Protein AF-A0A2G9YFN5-F1 (afdb_monomer)

Foldseek 3Di:
DPCVVVVCPLVLCAPPPPRDRQWDQDPVRWIAHPVPRDIDHSVLVVVVVVLVVCVVVVHDLVRVCVVVVHDSVSND

Mean predicted aligned error: 4.3 Å

pLDDT: mean 91.26, std 9.27, range [47.0, 98.0]

Sequence (76 aa):
MEFKFLEKFLEGKKCIFCGSYSLYRLKDKRIKCGKCKKKYSLEKLKRDLEILKYFSLEISSSKIAKILNLSYNTIS

Nearest PDB structures (foldseek):
  8d4a-assembly1_A  TM=9.078E-01  e=1.488E-01  Sulfuricurvum sp. PC08-66
  1jj2-assembly1_Y  TM=6.527E-01  e=2.199E-01  Haloarcula marismortui
  4v5z-assembly1_Bz  TM=6.486E-01  e=2.199E-01  Canis lupus familiaris
  1ysh-assembly1_D  TM=6.497E-01  e=3.704E-01  Oryza sativa
  8ovj-assembly1_o  TM=6.182E-01  e=3.953E-01  Leishmania major strain Friedlin

Structure (mmCIF, N/CA/C/O backbone):
data_AF-A0A2G9YFN5-F1
#
_entry.id   AF-A0A2G9YFN5-F1
#
loop_
_atom_site.group_PDB
_atom_site.id
_atom_site.type_symbol
_atom_site.label_atom_id
_atom_site.label_alt_id
_atom_site.label_comp_id
_atom_site.label_asym_id
_atom_site.label_entity_id
_atom_site.label_seq_id
_atom_site.pdbx_PDB_ins_code
_atom_site.Cartn_x
_atom_site.Cartn_y
_atom_site.Cartn_z
_atom_site.occupancy
_atom_site.B_iso_or_equiv
_atom_site.auth_seq_id
_atom_site.auth_comp_id
_atom_site.auth_asym_id
_atom_site.auth_atom_id
_atom_site.pdbx_PDB_model_num
ATOM 1 N N . MET A 1 1 ? 16.607 -9.708 10.753 1.00 47.00 1 MET A N 1
ATOM 2 C CA . MET A 1 1 ? 15.450 -9.762 11.679 1.00 47.00 1 MET A CA 1
ATOM 3 C C . MET A 1 1 ? 14.648 -8.449 11.639 1.00 47.00 1 MET A C 1
ATOM 5 O O . MET A 1 1 ? 14.179 -7.995 12.669 1.00 47.00 1 MET A O 1
ATOM 9 N N . GLU A 1 2 ? 14.434 -7.853 10.456 1.00 54.06 2 GLU A N 1
ATOM 10 C CA . GLU A 1 2 ? 13.956 -6.454 10.333 1.00 54.06 2 GLU A CA 1
ATOM 11 C C . GLU A 1 2 ? 12.646 -6.308 9.523 1.00 54.06 2 GLU A C 1
ATOM 13 O O . GLU A 1 2 ? 11.961 -5.291 9.588 1.00 54.06 2 GLU A O 1
ATOM 18 N N . PHE A 1 3 ? 12.213 -7.368 8.828 1.00 61.25 3 PHE A N 1
ATOM 19 C CA . PHE A 1 3 ? 11.051 -7.328 7.926 1.00 61.25 3 PHE A CA 1
ATOM 20 C C . PHE A 1 3 ? 9.686 -7.502 8.618 1.00 61.25 3 PHE A C 1
ATOM 22 O O . PHE A 1 3 ? 8.681 -7.002 8.112 1.00 61.25 3 PHE A O 1
ATOM 29 N N . LYS A 1 4 ? 9.638 -8.109 9.818 1.00 70.25 4 LYS A N 1
ATOM 30 C CA . LYS A 1 4 ? 8.380 -8.412 10.543 1.00 70.25 4 LYS A CA 1
ATOM 31 C C . LYS A 1 4 ? 7.529 -7.190 10.882 1.00 70.25 4 LYS A C 1
ATOM 33 O O . LYS A 1 4 ? 6.323 -7.299 11.108 1.00 70.25 4 LYS A O 1
ATOM 38 N N . PHE A 1 5 ? 8.146 -6.015 10.972 1.00 77.56 5 PHE A N 1
ATOM 39 C CA . PHE A 1 5 ? 7.429 -4.779 11.261 1.00 77.56 5 PHE A CA 1
ATOM 40 C C . PHE A 1 5 ? 6.661 -4.261 10.039 1.00 77.56 5 PHE A C 1
ATOM 42 O O . PHE A 1 5 ? 5.500 -3.875 10.175 1.00 77.56 5 PHE A O 1
ATOM 49 N N . LEU A 1 6 ? 7.280 -4.309 8.854 1.00 83.50 6 LEU A N 1
ATOM 50 C CA . LEU A 1 6 ? 6.696 -3.868 7.583 1.00 83.50 6 LEU A CA 1
ATOM 51 C C . LEU A 1 6 ? 5.491 -4.722 7.179 1.00 83.50 6 LEU A C 1
ATOM 53 O O . LEU A 1 6 ? 4.482 -4.180 6.725 1.00 83.50 6 LEU A O 1
ATOM 57 N N . GLU A 1 7 ? 5.551 -6.032 7.427 1.00 89.75 7 GLU A N 1
ATOM 58 C CA . GLU A 1 7 ? 4.462 -6.971 7.122 1.00 89.75 7 GLU A CA 1
ATOM 59 C C . GLU A 1 7 ? 3.126 -6.515 7.720 1.00 89.75 7 GLU A C 1
ATOM 61 O O . GLU A 1 7 ? 2.106 -6.497 7.033 1.00 89.75 7 GLU A O 1
ATOM 66 N N . LYS A 1 8 ? 3.134 -5.991 8.953 1.00 92.25 8 LYS A N 1
ATOM 67 C CA . LYS A 1 8 ? 1.913 -5.512 9.622 1.00 92.25 8 LYS A CA 1
ATOM 68 C C . LYS A 1 8 ? 1.219 -4.379 8.861 1.00 92.25 8 LYS A C 1
ATOM 70 O O . LYS A 1 8 ? -0.007 -4.273 8.911 1.00 92.25 8 LYS A O 1
ATOM 75 N N . PHE A 1 9 ? 1.969 -3.528 8.167 1.00 92.25 9 PHE A N 1
ATOM 76 C CA . PHE A 1 9 ? 1.401 -2.455 7.349 1.00 92.25 9 PHE A CA 1
ATOM 77 C C . PHE A 1 9 ? 0.868 -2.991 6.017 1.00 92.25 9 PHE A C 1
ATOM 79 O O . PHE A 1 9 ? -0.225 -2.608 5.598 1.00 92.25 9 PHE A O 1
ATOM 86 N N . LEU A 1 10 ? 1.593 -3.925 5.393 1.00 92.19 10 LEU A N 1
ATOM 87 C CA . LEU A 1 10 ? 1.235 -4.529 4.102 1.00 92.19 10 LEU A CA 1
ATOM 88 C C . LEU A 1 10 ? 0.062 -5.511 4.184 1.00 92.19 10 LEU A C 1
ATOM 90 O O . LEU A 1 10 ? -0.659 -5.697 3.203 1.00 92.19 10 LEU A O 1
ATOM 94 N N . GLU A 1 11 ? -0.152 -6.112 5.351 1.00 92.81 11 GLU A N 1
ATOM 95 C CA . GLU A 1 11 ? -1.315 -6.945 5.660 1.00 92.81 11 GLU A CA 1
ATOM 96 C C . GLU A 1 11 ? -2.530 -6.121 6.116 1.00 92.81 11 GLU A C 1
ATOM 98 O O . GLU A 1 11 ? -3.614 -6.669 6.302 1.00 92.81 11 GLU A O 1
ATOM 103 N N . GLY A 1 12 ? -2.374 -4.807 6.321 1.00 93.50 12 GLY A N 1
ATOM 104 C CA . GLY A 1 12 ? -3.442 -3.961 6.855 1.00 93.50 12 GLY A CA 1
ATOM 105 C C . GLY A 1 12 ? -3.798 -4.279 8.306 1.00 93.50 12 GLY A C 1
ATOM 106 O O . GLY A 1 12 ? -4.949 -4.108 8.696 1.00 93.50 12 GLY 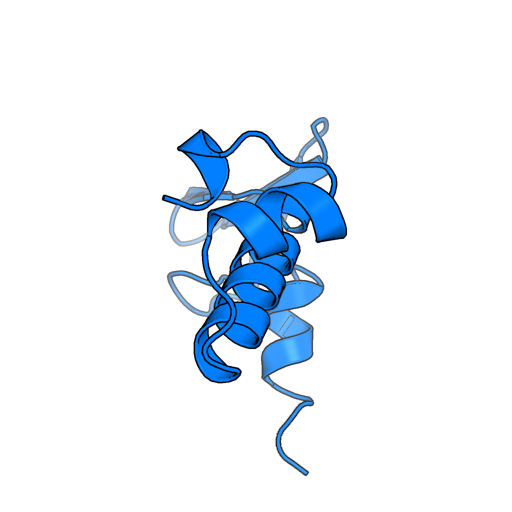A O 1
ATOM 107 N N . LYS A 1 13 ? -2.820 -4.727 9.103 1.00 94.50 13 LYS A N 1
ATOM 108 C CA . LYS A 1 13 ? -2.930 -4.902 10.562 1.00 94.50 13 LYS A CA 1
ATOM 109 C C . LYS A 1 13 ? -2.514 -3.640 11.321 1.00 94.50 13 LYS A C 1
ATOM 111 O O . LYS A 1 13 ? -2.925 -3.449 12.459 1.00 94.50 13 LYS A O 1
ATOM 116 N N . LYS A 1 14 ? -1.720 -2.762 10.696 1.00 96.12 14 LYS A N 1
ATOM 117 C CA . LYS A 1 14 ? -1.251 -1.496 11.275 1.00 96.12 14 LYS A CA 1
ATOM 118 C C . LYS A 1 14 ? -1.379 -0.335 10.289 1.00 96.12 14 LYS A C 1
ATOM 120 O O . LYS A 1 14 ? -1.088 -0.469 9.103 1.00 96.12 14 LYS A O 1
ATOM 125 N N . CYS A 1 15 ? -1.871 0.806 10.770 1.00 96.50 15 CYS A N 1
ATOM 126 C CA . CYS A 1 15 ? -2.153 1.961 9.928 1.00 96.50 15 CYS A CA 1
ATOM 127 C C . CYS A 1 15 ? -0.865 2.601 9.409 1.00 96.50 15 CYS A C 1
ATOM 129 O O . CYS A 1 15 ? -0.044 3.033 10.215 1.00 96.50 15 CYS A O 1
ATOM 131 N N . ILE A 1 16 ? -0.746 2.769 8.089 1.00 95.56 16 ILE A N 1
ATOM 132 C CA . ILE A 1 16 ? 0.442 3.379 7.465 1.00 95.56 16 ILE A CA 1
ATOM 133 C C . ILE A 1 16 ? 0.630 4.864 7.802 1.00 95.56 16 ILE A C 1
ATOM 135 O O . ILE A 1 16 ? 1.719 5.392 7.644 1.00 95.56 16 ILE A O 1
ATOM 139 N N . PHE A 1 17 ? -0.420 5.540 8.279 1.00 95.69 17 PHE A N 1
ATOM 140 C CA . PHE A 1 17 ? -0.378 6.976 8.574 1.00 95.69 17 PHE A CA 1
ATOM 141 C C . PHE A 1 17 ? -0.188 7.299 10.054 1.00 95.69 17 PHE A C 1
ATOM 143 O O . PHE A 1 17 ? 0.401 8.317 10.383 1.00 95.69 17 PHE A O 1
ATOM 150 N N . CYS A 1 18 ? -0.757 6.490 10.952 1.00 96.25 18 CYS A N 1
ATOM 151 C CA . CYS A 1 18 ? -0.769 6.801 12.388 1.00 96.25 18 CYS A CA 1
ATOM 152 C C . CYS A 1 18 ? -0.342 5.634 13.284 1.00 96.25 18 CYS A C 1
ATOM 154 O O . CYS A 1 18 ? -0.431 5.734 14.505 1.00 96.25 18 CYS A O 1
ATOM 156 N N . GLY A 1 19 ? 0.036 4.492 12.702 1.00 95.62 19 GLY A N 1
ATOM 157 C CA . GLY A 1 19 ? 0.500 3.321 13.444 1.00 95.62 19 GLY A CA 1
ATOM 158 C C . GLY A 1 19 ? -0.555 2.610 14.300 1.00 95.62 19 GLY A C 1
ATOM 159 O O . GLY A 1 19 ? -0.213 1.653 14.986 1.00 95.62 19 GLY A O 1
ATOM 160 N N . SER A 1 20 ? -1.822 3.036 14.282 1.00 96.75 20 SER A N 1
ATOM 161 C CA . SER A 1 20 ? -2.897 2.376 15.033 1.00 96.75 20 SER A CA 1
ATOM 162 C C . SER A 1 20 ? -3.222 0.987 14.473 1.00 96.75 20 SER A C 1
ATOM 164 O O . SER A 1 20 ? -3.198 0.788 13.259 1.00 96.75 20 SER A O 1
ATOM 166 N N . TYR A 1 21 ? -3.594 0.061 15.358 1.00 96.25 21 TYR A N 1
ATOM 167 C CA . TYR A 1 21 ? -4.115 -1.268 15.013 1.00 96.25 21 TYR A CA 1
ATOM 168 C C . TYR A 1 21 ? -5.638 -1.282 14.782 1.00 96.25 21 TYR A C 1
ATOM 170 O O . TYR A 1 21 ? -6.186 -2.285 14.341 1.00 96.25 21 TYR A O 1
ATOM 178 N N . SER A 1 22 ? -6.338 -0.170 15.051 1.00 96.56 22 SER A N 1
ATOM 179 C CA . SER A 1 22 ? -7.779 -0.053 14.799 1.00 96.56 22 SER A CA 1
ATOM 180 C C . SER A 1 22 ? -8.0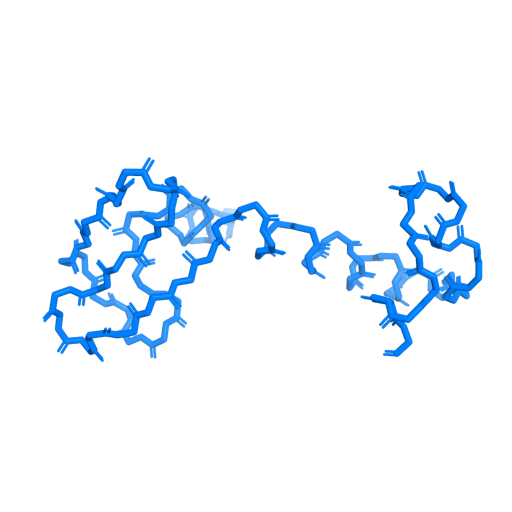20 0.169 13.305 1.00 96.56 22 SER A C 1
ATOM 182 O O . SER A 1 22 ? -7.973 1.304 12.815 1.00 96.56 22 SER A O 1
ATOM 184 N N . LEU A 1 23 ? -8.216 -0.924 12.570 1.00 96.69 23 LEU A N 1
ATOM 185 C CA . LEU A 1 23 ? -8.399 -0.940 11.122 1.00 96.69 23 LEU A CA 1
ATOM 186 C C . LEU A 1 23 ? -9.630 -1.760 10.733 1.00 96.69 23 LEU A C 1
ATOM 188 O O . LEU A 1 23 ? -9.923 -2.789 11.332 1.00 96.69 23 LEU A O 1
ATOM 192 N N . TYR A 1 24 ? -10.315 -1.309 9.687 1.00 95.75 24 TYR A N 1
ATOM 193 C CA . TYR A 1 24 ? -11.486 -1.959 9.112 1.00 95.75 24 TYR A CA 1
ATOM 194 C C . TYR A 1 24 ? -11.245 -2.223 7.633 1.00 95.75 24 TYR A C 1
ATOM 196 O O . TYR A 1 24 ? -10.781 -1.332 6.913 1.00 95.75 24 TYR A O 1
ATOM 204 N N . ARG A 1 25 ? -11.611 -3.417 7.165 1.00 95.81 25 ARG A N 1
ATOM 205 C CA . ARG A 1 25 ? -11.640 -3.725 5.736 1.00 95.81 25 ARG A CA 1
ATOM 206 C C . ARG A 1 25 ? -12.995 -3.326 5.164 1.00 95.81 25 ARG A C 1
ATOM 208 O O . ARG A 1 25 ? -14.036 -3.745 5.659 1.00 95.81 25 ARG A O 1
ATOM 215 N N . LEU A 1 26 ? -12.971 -2.466 4.155 1.00 95.44 26 LEU A N 1
ATOM 216 C CA . LEU A 1 26 ? -14.157 -1.991 3.454 1.00 95.44 26 LEU A CA 1
ATOM 217 C C . LEU A 1 26 ? -14.576 -2.988 2.363 1.00 95.44 26 LEU A C 1
ATOM 219 O O . LEU A 1 2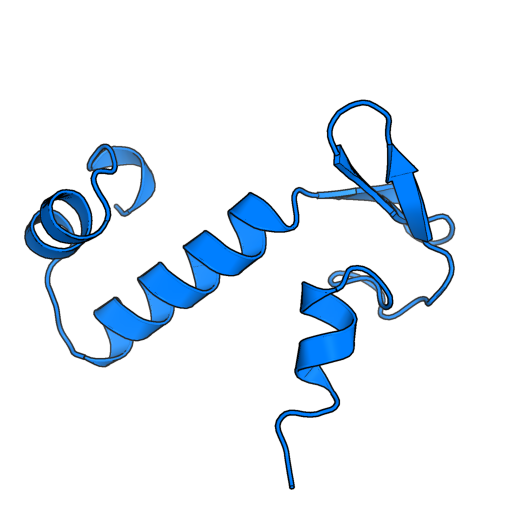6 ? -13.782 -3.828 1.934 1.00 95.44 26 LEU A O 1
ATOM 223 N N . LYS A 1 27 ? -15.821 -2.863 1.883 1.00 94.19 27 LYS A N 1
ATOM 224 C CA . LYS A 1 27 ? -16.375 -3.715 0.814 1.00 94.19 27 LYS A CA 1
ATOM 225 C C . LYS A 1 27 ? -15.555 -3.645 -0.482 1.00 94.19 27 LYS A C 1
ATOM 227 O O . LYS A 1 27 ? -15.400 -4.650 -1.161 1.00 94.19 27 LYS A O 1
ATOM 232 N N . ASP A 1 28 ? -14.964 -2.489 -0.780 1.00 93.50 28 ASP A N 1
ATOM 233 C CA . ASP A 1 28 ? -14.080 -2.250 -1.929 1.00 93.50 28 ASP A CA 1
ATOM 234 C C . ASP A 1 28 ? -12.625 -2.693 -1.679 1.00 93.50 28 ASP A C 1
ATOM 236 O O . ASP A 1 28 ? -11.702 -2.198 -2.320 1.00 93.50 28 ASP A O 1
ATOM 240 N N . LYS A 1 29 ? -12.396 -3.601 -0.719 1.00 91.81 29 LYS A N 1
ATOM 241 C CA . LYS A 1 29 ? -11.088 -4.167 -0.333 1.00 91.81 29 LYS A CA 1
ATOM 242 C C . LYS A 1 29 ? -10.081 -3.166 0.256 1.00 91.81 29 LYS A C 1
ATOM 244 O O . LYS A 1 29 ? -9.001 -3.587 0.678 1.00 91.81 29 LYS A O 1
ATOM 249 N N . ARG A 1 30 ? -10.423 -1.877 0.357 1.00 95.81 30 ARG A N 1
ATOM 250 C CA . ARG A 1 30 ? -9.602 -0.846 1.011 1.00 95.81 30 ARG A CA 1
ATOM 251 C C . ARG A 1 30 ? -9.588 -1.003 2.531 1.00 95.81 30 ARG A C 1
ATOM 253 O O . ARG A 1 30 ? -10.494 -1.579 3.128 1.00 95.81 30 ARG A O 1
ATOM 260 N N . ILE A 1 31 ? -8.571 -0.429 3.164 1.00 97.44 31 ILE A N 1
ATOM 261 C CA . ILE A 1 31 ? -8.440 -0.352 4.619 1.00 97.44 31 ILE A CA 1
ATOM 262 C C . ILE A 1 31 ? -8.805 1.054 5.084 1.00 97.44 31 ILE A C 1
ATOM 264 O O . ILE A 1 31 ? -8.321 2.039 4.528 1.00 97.44 31 ILE A O 1
ATOM 268 N N . LYS A 1 32 ? -9.641 1.152 6.120 1.00 97.69 32 LYS A N 1
ATOM 269 C CA . LYS A 1 32 ? -9.957 2.395 6.835 1.00 97.69 32 LYS A CA 1
ATOM 270 C C . LYS A 1 32 ? -9.417 2.315 8.255 1.00 97.69 32 LYS A C 1
ATOM 272 O O . LYS A 1 32 ? -9.707 1.359 8.964 1.00 97.69 32 LYS A O 1
ATOM 277 N N . CYS A 1 33 ? -8.701 3.339 8.706 1.00 98.00 33 CYS A N 1
ATOM 278 C CA . CYS A 1 33 ? -8.306 3.429 10.109 1.00 98.00 33 CYS A CA 1
ATOM 279 C C . CYS A 1 33 ? -9.427 4.010 10.977 1.00 98.00 33 CYS A C 1
ATOM 281 O O . CYS A 1 33 ? -9.997 5.043 10.635 1.00 98.00 33 CYS A O 1
ATOM 283 N N . GLY A 1 34 ? -9.713 3.386 12.119 1.00 97.06 34 GLY A N 1
ATOM 284 C CA . GLY A 1 34 ? -10.646 3.906 13.120 1.00 97.06 34 GLY A CA 1
ATOM 285 C C . GLY A 1 34 ? -10.146 5.167 13.819 1.00 97.06 34 GLY A C 1
ATOM 286 O O . GLY A 1 34 ? -10.937 6.067 14.079 1.00 97.06 34 GLY A O 1
ATOM 287 N N . LYS A 1 35 ? -8.828 5.268 14.055 1.00 97.69 35 LYS A N 1
ATOM 288 C CA . LYS A 1 35 ? -8.207 6.402 14.758 1.00 97.69 35 LYS A CA 1
ATOM 289 C C . LYS A 1 35 ? -8.069 7.637 13.865 1.00 97.69 35 LYS A C 1
ATOM 291 O O . LYS A 1 35 ? -8.665 8.668 14.145 1.00 97.69 35 LYS A O 1
ATOM 296 N N . CYS A 1 36 ? -7.303 7.541 12.774 1.00 97.25 36 CYS A N 1
ATOM 297 C CA . CYS A 1 36 ? -7.037 8.694 11.901 1.00 97.25 36 CYS A CA 1
ATOM 298 C C . CYS A 1 36 ? -8.035 8.854 10.745 1.00 97.25 36 CYS A C 1
ATOM 300 O O . CYS A 1 36 ? -7.900 9.781 9.952 1.00 97.25 36 CYS A O 1
ATOM 302 N N . LYS A 1 37 ? -9.009 7.942 10.606 1.00 96.75 37 LYS A N 1
ATOM 303 C CA . LYS A 1 37 ? -10.094 7.973 9.604 1.00 96.75 37 LYS A CA 1
ATOM 304 C C . LYS A 1 37 ? -9.660 7.911 8.128 1.00 96.75 37 LYS A C 1
ATOM 306 O O . LYS A 1 37 ? -10.528 7.791 7.261 1.00 96.75 37 LYS A O 1
ATOM 311 N N . LYS A 1 38 ? -8.353 7.911 7.826 1.00 97.44 38 LYS A N 1
ATOM 312 C CA . LYS A 1 38 ? -7.812 7.746 6.466 1.00 97.44 38 LYS A CA 1
ATOM 313 C C . LYS A 1 38 ? -8.170 6.378 5.880 1.00 97.44 38 LYS A C 1
ATOM 315 O O . LYS A 1 38 ? -8.253 5.379 6.601 1.00 97.44 38 LYS A O 1
ATOM 320 N N . LYS A 1 39 ? -8.351 6.355 4.557 1.00 97.12 39 LYS A N 1
ATOM 321 C CA . LYS A 1 39 ? -8.615 5.163 3.743 1.00 97.12 39 LYS A CA 1
ATOM 322 C C . LYS A 1 39 ? -7.490 4.977 2.731 1.00 97.12 39 LYS A C 1
ATOM 324 O O . LYS A 1 39 ? -7.020 5.962 2.172 1.00 97.12 39 LYS A O 1
ATOM 329 N N . TYR A 1 40 ? -7.075 3.743 2.484 1.00 96.81 40 TYR A N 1
ATOM 330 C CA . TYR A 1 40 ? -6.019 3.434 1.520 1.00 96.81 40 TYR A CA 1
ATOM 331 C C . TYR A 1 40 ? -6.177 2.020 0.956 1.00 96.81 40 TYR A C 1
ATOM 333 O O . TYR A 1 40 ? -6.815 1.160 1.563 1.00 96.81 40 TYR A O 1
ATOM 341 N N . SER A 1 41 ? -5.619 1.788 -0.231 1.00 95.81 41 SER A N 1
ATOM 342 C CA . SER A 1 41 ? -5.574 0.462 -0.853 1.00 95.81 41 SER A CA 1
ATOM 343 C C . SER A 1 41 ? -4.257 -0.227 -0.503 1.00 95.81 41 SER A C 1
ATOM 345 O O . SER A 1 41 ? -3.191 0.352 -0.709 1.00 95.81 41 SER A O 1
ATOM 347 N N . LEU A 1 42 ? -4.331 -1.461 0.003 1.00 94.81 42 LEU A N 1
ATOM 348 C CA . LEU A 1 42 ? -3.139 -2.286 0.221 1.00 94.81 42 LEU A CA 1
ATOM 349 C C . LEU A 1 42 ? -2.497 -2.709 -1.100 1.00 94.81 42 LEU A C 1
ATOM 351 O O . LEU A 1 42 ? -1.279 -2.788 -1.182 1.00 94.81 42 LEU A O 1
ATOM 355 N N . GLU A 1 43 ? -3.306 -2.952 -2.132 1.00 93.75 43 GLU A N 1
ATOM 356 C CA . GLU A 1 43 ? -2.811 -3.309 -3.465 1.00 93.75 43 GLU A CA 1
ATOM 357 C C . GLU A 1 43 ? -2.006 -2.155 -4.062 1.00 93.75 43 GLU A C 1
ATOM 359 O O . GLU A 1 43 ? -0.895 -2.364 -4.540 1.00 93.75 43 GLU A O 1
ATOM 364 N N . LYS A 1 44 ? -2.515 -0.920 -3.932 1.00 93.44 44 LYS A N 1
ATOM 365 C CA . LYS A 1 44 ? -1.769 0.273 -4.344 1.00 93.44 44 LYS A CA 1
ATOM 366 C C . LYS A 1 44 ? -0.472 0.418 -3.547 1.00 93.44 44 LYS A C 1
ATOM 368 O O . LYS A 1 44 ? 0.575 0.594 -4.144 1.00 93.44 44 LYS A O 1
ATOM 373 N N . LEU A 1 45 ? -0.526 0.280 -2.221 1.00 93.69 45 LEU A N 1
ATOM 374 C CA . LEU A 1 45 ? 0.662 0.399 -1.371 1.00 93.69 45 LEU A CA 1
ATOM 375 C C . LEU A 1 45 ? 1.766 -0.599 -1.759 1.00 93.69 45 LEU A C 1
ATOM 377 O O . LEU A 1 45 ? 2.933 -0.228 -1.834 1.00 93.69 45 LEU A O 1
ATOM 381 N N . LYS A 1 46 ? 1.404 -1.863 -2.008 1.00 93.50 46 LYS A N 1
ATOM 382 C CA . LYS A 1 46 ? 2.359 -2.896 -2.436 1.00 93.50 46 LYS A CA 1
ATOM 383 C C . LYS A 1 46 ? 2.972 -2.566 -3.795 1.00 93.50 46 LYS A C 1
ATOM 385 O O . LYS A 1 46 ? 4.182 -2.678 -3.950 1.00 93.50 46 LYS A O 1
ATOM 390 N N . ARG A 1 47 ? 2.149 -2.109 -4.739 1.00 94.38 47 ARG A N 1
ATOM 391 C CA . ARG A 1 47 ? 2.597 -1.660 -6.059 1.00 94.38 47 ARG A CA 1
ATOM 392 C C . ARG A 1 47 ? 3.537 -0.456 -5.971 1.00 94.38 47 ARG A C 1
ATOM 394 O O . ARG A 1 47 ? 4.563 -0.454 -6.637 1.00 94.38 47 ARG A O 1
ATOM 401 N N . ASP A 1 48 ? 3.223 0.535 -5.141 1.00 93.25 48 ASP A N 1
ATOM 402 C CA . ASP A 1 48 ? 4.069 1.720 -4.960 1.00 93.25 48 ASP A CA 1
ATOM 403 C C . ASP A 1 48 ? 5.449 1.317 -4.397 1.00 93.25 48 ASP A C 1
ATOM 405 O O . ASP A 1 48 ? 6.477 1.793 -4.872 1.00 93.25 48 ASP A O 1
ATOM 409 N N . LEU A 1 49 ? 5.501 0.369 -3.451 1.00 92.69 49 LEU A N 1
ATOM 410 C CA . LEU A 1 49 ? 6.766 -0.181 -2.941 1.00 92.69 49 LEU A CA 1
ATOM 411 C C . LEU A 1 49 ? 7.553 -0.960 -3.996 1.00 92.69 49 LEU A C 1
ATOM 413 O O . LEU A 1 49 ? 8.779 -0.885 -4.033 1.00 92.69 49 LEU A O 1
ATOM 417 N N . GLU A 1 50 ? 6.866 -1.713 -4.848 1.00 93.44 50 GLU A N 1
ATOM 418 C CA . GLU A 1 50 ? 7.499 -2.426 -5.952 1.00 93.44 50 GLU A CA 1
ATOM 419 C C . GLU A 1 50 ? 8.097 -1.454 -6.979 1.00 93.44 50 GLU A C 1
ATOM 421 O O . GLU A 1 50 ? 9.241 -1.631 -7.396 1.00 93.44 50 GLU A O 1
ATOM 426 N N . ILE A 1 51 ? 7.383 -0.377 -7.315 1.00 93.75 51 ILE A N 1
ATOM 427 C CA . ILE A 1 51 ? 7.898 0.704 -8.165 1.00 93.75 51 ILE A CA 1
ATOM 428 C C . ILE A 1 51 ? 9.146 1.337 -7.532 1.00 93.75 51 ILE A C 1
ATOM 430 O O . ILE A 1 51 ? 10.170 1.466 -8.202 1.00 93.75 5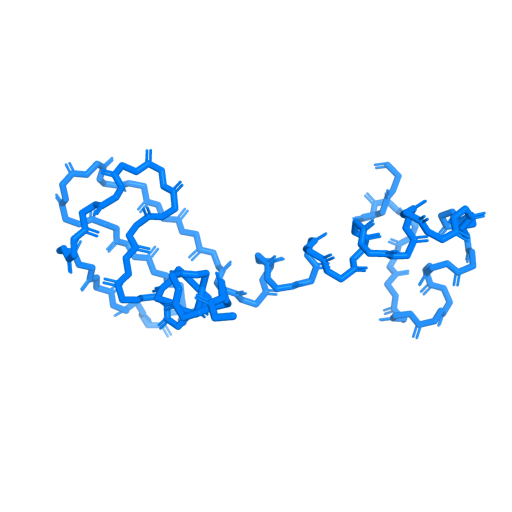1 ILE A O 1
ATOM 434 N N . LEU A 1 52 ? 9.104 1.664 -6.235 1.00 93.06 52 LEU A N 1
ATOM 435 C CA . LEU A 1 52 ? 10.262 2.207 -5.512 1.00 93.06 52 LEU A CA 1
ATOM 436 C C . LEU A 1 52 ? 11.457 1.247 -5.519 1.00 93.06 52 LEU A C 1
ATOM 438 O O . LEU A 1 52 ? 12.596 1.687 -5.671 1.00 93.06 52 LEU A O 1
ATOM 442 N N . LYS A 1 53 ? 11.214 -0.065 -5.418 1.00 93.81 53 LYS A N 1
ATOM 443 C CA . LYS A 1 53 ? 12.264 -1.079 -5.557 1.00 93.81 53 LYS A CA 1
ATOM 444 C C . LYS A 1 53 ? 12.908 -1.021 -6.944 1.00 93.81 53 LYS A C 1
ATOM 446 O O . LYS A 1 53 ? 14.130 -1.052 -7.029 1.00 93.81 53 LYS A O 1
ATOM 451 N N . TYR A 1 54 ? 12.140 -0.897 -8.024 1.00 94.75 54 TYR A N 1
ATOM 452 C CA . TYR A 1 54 ? 12.725 -0.757 -9.362 1.00 94.75 54 TYR A CA 1
ATOM 453 C C . TYR A 1 54 ? 13.504 0.552 -9.535 1.00 94.75 54 TYR A C 1
ATOM 455 O O . TYR A 1 54 ? 14.579 0.536 -10.132 1.00 94.75 54 TYR A O 1
ATOM 463 N N . PHE A 1 55 ? 13.020 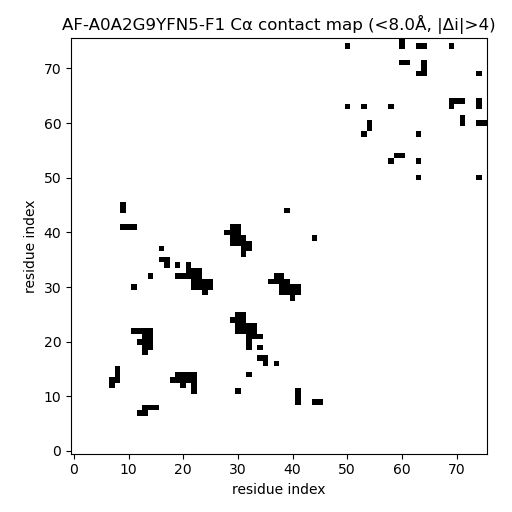1.657 -8.966 1.00 93.94 55 PHE A N 1
ATOM 464 C CA . PHE A 1 55 ? 13.774 2.912 -8.957 1.00 93.94 55 PHE A CA 1
ATOM 465 C C . PHE A 1 55 ? 15.092 2.798 -8.188 1.00 93.94 55 PHE A C 1
ATOM 467 O O . PHE A 1 55 ? 16.100 3.319 -8.652 1.00 93.94 55 PHE A O 1
ATOM 474 N N . SER A 1 56 ? 15.128 2.058 -7.072 1.00 95.50 56 SER A N 1
ATOM 475 C CA . SER A 1 56 ? 16.383 1.793 -6.344 1.00 95.50 56 SER A CA 1
ATOM 476 C C . SER A 1 56 ? 17.401 0.963 -7.136 1.00 95.50 56 SER A C 1
ATOM 478 O O . SER A 1 56 ? 18.567 0.919 -6.765 1.00 95.50 56 SER A O 1
ATOM 480 N N . LEU A 1 57 ? 16.965 0.322 -8.225 1.00 95.69 57 LEU A N 1
ATOM 481 C CA . LEU A 1 57 ? 17.806 -0.413 -9.171 1.00 95.69 57 LEU A CA 1
ATOM 482 C C . LEU A 1 57 ? 18.121 0.415 -10.430 1.00 95.69 57 LEU A C 1
ATOM 484 O O . LEU A 1 57 ? 18.537 -0.151 -11.438 1.00 95.69 57 LEU A O 1
ATOM 488 N N . GLU A 1 58 ? 17.858 1.726 -10.398 1.00 94.56 58 GLU A N 1
ATOM 489 C CA . GLU A 1 58 ? 18.103 2.674 -11.498 1.00 94.56 58 GLU A CA 1
ATOM 490 C C . GLU A 1 58 ? 17.366 2.311 -12.802 1.00 94.56 58 GLU A C 1
ATOM 492 O O . GLU A 1 58 ? 17.764 2.673 -13.912 1.00 94.56 58 GLU A O 1
ATOM 497 N N . ILE A 1 59 ? 16.245 1.594 -12.687 1.00 94.31 59 ILE A N 1
ATOM 498 C CA . ILE A 1 59 ? 15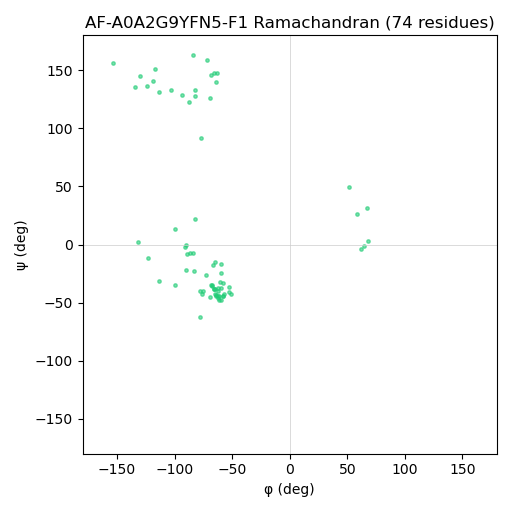.418 1.221 -13.833 1.00 94.31 59 ILE A CA 1
ATOM 499 C C . ILE A 1 59 ? 14.510 2.400 -14.189 1.00 94.31 59 ILE A C 1
ATOM 501 O O . ILE A 1 59 ? 13.779 2.924 -13.352 1.00 94.31 59 ILE A O 1
ATOM 505 N N . SER A 1 60 ? 14.525 2.803 -15.461 1.00 93.81 60 SER A N 1
ATOM 506 C CA . SER A 1 60 ? 13.723 3.927 -15.944 1.00 93.81 60 SER A CA 1
ATOM 507 C C . SER A 1 60 ? 12.216 3.657 -15.875 1.00 93.81 60 SER A C 1
ATOM 509 O O . SER A 1 60 ? 11.749 2.541 -16.123 1.00 93.81 60 SER A O 1
ATOM 511 N N . SER A 1 61 ? 11.429 4.710 -15.641 1.00 91.06 61 SER A N 1
ATOM 512 C CA . SER A 1 61 ? 9.963 4.651 -15.530 1.00 91.06 61 SER A CA 1
ATOM 513 C C . SER A 1 61 ? 9.289 3.965 -16.723 1.00 91.06 61 SER A C 1
ATOM 515 O O . SER A 1 61 ? 8.327 3.215 -16.559 1.00 91.06 61 SER A O 1
ATOM 517 N N . SER A 1 62 ? 9.821 4.158 -17.935 1.00 92.62 62 SER A N 1
ATOM 518 C CA . SER A 1 62 ? 9.317 3.523 -19.159 1.00 92.62 62 SER A CA 1
ATOM 519 C C . SER A 1 62 ? 9.539 2.009 -19.181 1.00 92.62 62 SER A C 1
ATOM 521 O O . SER A 1 62 ? 8.693 1.266 -19.681 1.00 92.62 62 SER A O 1
ATOM 523 N N . LYS A 1 63 ? 10.653 1.531 -18.618 1.00 92.81 63 LYS A N 1
ATOM 524 C CA . LYS A 1 63 ? 10.942 0.102 -18.481 1.00 92.81 63 LYS A CA 1
ATOM 525 C C . LYS A 1 63 ? 10.112 -0.520 -17.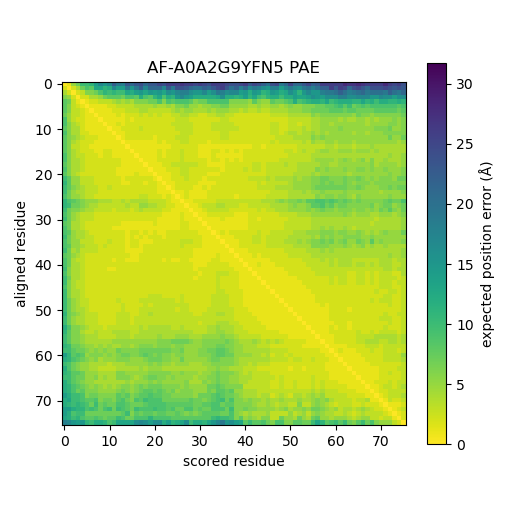357 1.00 92.81 63 LYS A C 1
ATOM 527 O O . LYS A 1 63 ? 9.553 -1.594 -17.564 1.00 92.81 63 LYS A O 1
ATOM 532 N N . ILE A 1 64 ? 9.940 0.180 -16.233 1.00 93.12 64 ILE A N 1
ATOM 533 C CA . ILE A 1 64 ? 9.046 -0.240 -15.137 1.00 93.12 64 ILE A CA 1
ATOM 534 C C . ILE A 1 64 ? 7.608 -0.404 -15.644 1.00 93.12 64 ILE A C 1
ATOM 536 O O . ILE A 1 64 ? 6.970 -1.413 -15.353 1.00 93.12 64 ILE A O 1
ATOM 540 N N . ALA A 1 65 ? 7.116 0.540 -16.454 1.00 93.31 65 ALA A N 1
ATOM 541 C CA . ALA A 1 65 ? 5.771 0.504 -17.034 1.00 93.31 65 ALA A CA 1
ATOM 542 C C . ALA A 1 65 ? 5.522 -0.771 -17.842 1.00 93.31 65 ALA A C 1
ATOM 544 O O . ALA A 1 65 ? 4.478 -1.404 -17.696 1.00 93.31 65 ALA A O 1
ATOM 545 N N . LYS A 1 66 ? 6.514 -1.186 -18.635 1.00 93.06 66 LYS A N 1
ATOM 546 C CA . LYS A 1 66 ? 6.462 -2.431 -19.409 1.00 93.06 66 LYS A CA 1
ATOM 547 C C . LYS A 1 66 ? 6.522 -3.668 -18.512 1.00 93.06 66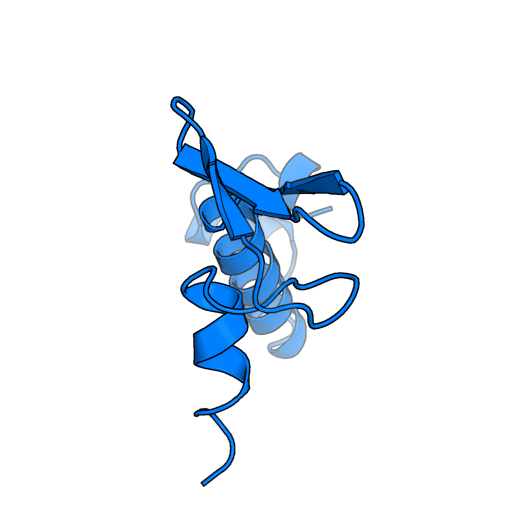 LYS A C 1
ATOM 549 O O . LYS A 1 66 ? 5.732 -4.581 -18.710 1.00 93.06 66 LYS A O 1
ATOM 554 N N . ILE A 1 67 ? 7.424 -3.688 -17.527 1.00 92.12 67 ILE A N 1
ATOM 555 C CA . ILE A 1 67 ? 7.606 -4.829 -16.612 1.00 92.12 67 ILE A CA 1
ATOM 556 C C . ILE A 1 67 ? 6.342 -5.084 -15.785 1.00 92.12 67 ILE A C 1
ATOM 558 O O . ILE A 1 67 ? 5.898 -6.221 -15.669 1.00 92.12 67 ILE A O 1
ATOM 562 N N . LEU A 1 68 ? 5.755 -4.026 -15.225 1.00 90.69 68 LEU A N 1
ATOM 563 C CA . LEU A 1 68 ? 4.592 -4.122 -14.342 1.00 90.69 68 LEU A CA 1
ATOM 564 C C . LEU A 1 68 ? 3.251 -4.052 -15.084 1.00 90.69 68 LEU A C 1
ATOM 566 O O . LEU A 1 68 ? 2.200 -4.119 -14.447 1.00 90.69 68 LEU A O 1
ATOM 570 N N . ASN A 1 69 ? 3.278 -3.907 -16.412 1.00 92.25 69 ASN A N 1
ATOM 571 C CA . ASN A 1 69 ? 2.103 -3.700 -17.256 1.00 92.25 69 ASN A CA 1
ATOM 572 C C . ASN A 1 69 ? 1.210 -2.543 -16.760 1.00 92.25 69 ASN A C 1
ATOM 574 O O . ASN A 1 69 ? 0.001 -2.680 -16.564 1.00 92.25 69 ASN A O 1
ATOM 578 N N . LEU A 1 70 ? 1.835 -1.394 -16.497 1.00 89.88 70 LEU A N 1
ATOM 579 C CA . LEU A 1 70 ? 1.199 -0.197 -15.950 1.00 89.88 70 LEU A CA 1
ATOM 580 C C . LEU A 1 70 ? 1.286 0.958 -16.943 1.00 89.88 70 LEU A C 1
ATOM 582 O O . LEU A 1 70 ? 2.258 1.083 -17.684 1.00 89.88 70 LEU A O 1
ATOM 586 N N . SER A 1 71 ? 0.315 1.870 -16.903 1.00 88.75 71 SER A N 1
ATOM 587 C CA . SER A 1 71 ? 0.437 3.131 -17.634 1.00 88.75 71 SER A CA 1
ATOM 588 C C . SER A 1 71 ? 1.596 3.961 -17.085 1.00 88.75 71 SER A C 1
ATOM 590 O O . SER A 1 71 ? 1.746 4.076 -15.865 1.00 88.75 71 SER A O 1
ATOM 592 N N . TYR A 1 72 ? 2.346 4.601 -17.982 1.00 84.44 72 TYR A N 1
ATOM 593 C CA . TYR A 1 72 ? 3.477 5.468 -17.641 1.00 84.44 72 TYR A CA 1
ATOM 594 C C . TYR A 1 72 ? 3.116 6.524 -16.583 1.00 84.44 72 TYR A C 1
ATOM 596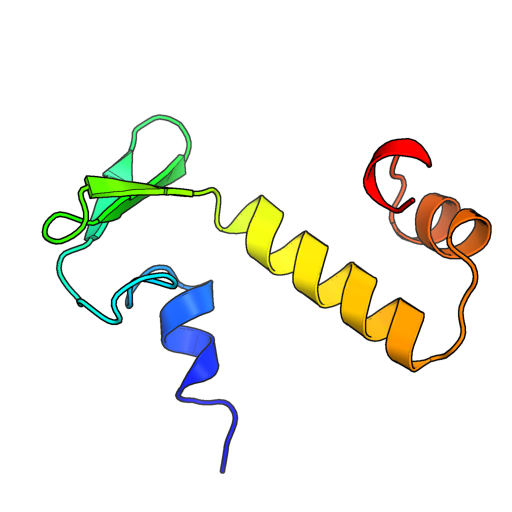 O O . TYR A 1 72 ? 3.836 6.669 -15.600 1.00 84.44 72 TYR A O 1
ATOM 604 N N . ASN A 1 73 ? 1.940 7.150 -16.706 1.00 85.62 73 ASN A N 1
ATOM 605 C CA . ASN A 1 73 ? 1.438 8.164 -15.768 1.00 85.62 73 ASN A CA 1
ATOM 606 C C . ASN A 1 73 ? 1.268 7.668 -14.325 1.00 85.62 73 ASN A C 1
ATOM 608 O O . ASN A 1 73 ? 1.073 8.473 -13.423 1.00 85.62 73 ASN A O 1
ATOM 612 N N . THR A 1 74 ? 1.251 6.353 -14.083 1.00 82.56 74 THR A N 1
ATOM 613 C CA . THR A 1 74 ? 1.194 5.831 -12.710 1.00 82.56 74 THR A CA 1
ATOM 614 C C . THR A 1 74 ? 2.572 5.629 -12.083 1.00 82.56 74 THR A C 1
ATOM 616 O O . THR A 1 74 ? 2.643 5.279 -10.910 1.00 82.56 74 THR A O 1
ATOM 619 N N . ILE A 1 75 ? 3.646 5.774 -12.856 1.00 82.25 75 ILE A N 1
ATOM 620 C CA . ILE A 1 75 ? 5.030 5.564 -12.411 1.00 82.25 75 ILE A CA 1
ATOM 621 C C . ILE A 1 75 ? 5.817 6.880 -12.412 1.00 82.25 75 ILE A C 1
ATOM 623 O O . ILE A 1 75 ? 6.735 7.017 -11.611 1.00 82.25 75 ILE A O 1
ATOM 627 N N . SER A 1 76 ? 5.475 7.800 -13.323 1.00 70.50 76 SER A N 1
ATOM 628 C CA . SER A 1 76 ? 6.093 9.124 -13.490 1.00 70.50 76 SER A CA 1
ATOM 629 C C . SER A 1 76 ? 5.975 10.018 -12.265 1.00 70.50 76 SER A C 1
ATOM 631 O O . SER A 1 76 ? 4.856 10.056 -11.701 1.00 70.50 76 SER A O 1
#

Secondary structure (DSSP, 8-state):
--THHHHHHHTTSS-TTT--S-EEE-TTS-EEETTT--EE-HHHHHHHHHHHHHHHTT--HHHHHHHTT--GGGT-

Radius of gyration: 14.41 Å; Cα contacts (8 Å, |Δi|>4): 81; chains: 1; bounding box: 34×19×34 Å

Solvent-accessible surface area (backbone atoms only — not comparable to full-atom values): 4594 Å² total; per-residue (Å²): 144,75,63,76,66,57,49,36,44,68,72,59,54,26,36,91,87,77,65,44,63,51,59,42,79,45,95,87,69,25,40,33,30,70,81,80,62,52,70,48,49,51,70,56,52,53,50,53,52,52,52,51,53,41,49,77,67,74,49,51,52,72,57,50,18,64,74,70,73,45,62,53,83,80,64,105